Protein AF-R7I2L7-F1 (afdb_monomer_lite)

pLDDT: mean 86.5, std 10.06, range [51.25, 97.75]

Radius of gyration: 15.99 Å; chains: 1; bounding box: 38×36×48 Å

Sequence (135 aa):
MREGDGDYTRDWTCLTTGSGSDDFSVWLIATCSPAVTEAQMASNGLSPRGKGTCHLLKGSEKNVSIGGVTPGMTWEQVLAKFGQPTYAADDGWYFWSTSKTIEEFSNSREQMNWTGVQLEKGKVSRLFSSQATNP

Secondary structure (DSSP, 8-state):
-EE--GGG-EEEEEEES-SSTT-EEEEEEEESSSS--EEEEEETT--TT-S--PEEP-GGGG---BTTB-TT-BHHHHHHHH-S-SEE-TTSEEEEEEEEEEEETTEEEEEEEEEEEEEETTEEEEEEEEEEEE-

Structure (mmCIF, N/CA/C/O backbone):
data_AF-R7I2L7-F1
#
_entry.id   AF-R7I2L7-F1
#
loop_
_atom_site.group_PDB
_atom_site.id
_atom_site.type_symbol
_atom_site.label_atom_id
_atom_site.label_alt_id
_atom_site.label_comp_id
_atom_site.label_asym_id
_atom_site.label_entity_id
_atom_site.label_seq_id
_atom_site.pdbx_PDB_ins_code
_atom_site.Cartn_x
_atom_site.Cartn_y
_atom_site.Cartn_z
_atom_site.occupancy
_atom_site.B_iso_or_equiv
_atom_site.auth_seq_id
_atom_site.auth_comp_id
_atom_site.auth_asym_id
_atom_site.auth_atom_id
_atom_site.pdbx_PDB_model_num
ATOM 1 N N . MET A 1 1 ? 10.371 -15.795 3.206 1.00 80.88 1 MET A N 1
ATOM 2 C CA . MET A 1 1 ? 9.368 -16.772 2.722 1.00 80.88 1 MET A CA 1
ATOM 3 C C . MET A 1 1 ? 9.307 -16.660 1.210 1.00 80.88 1 MET A C 1
ATOM 5 O O . MET A 1 1 ? 9.625 -15.589 0.715 1.00 80.88 1 MET A O 1
ATOM 9 N N . ARG A 1 2 ? 8.959 -17.733 0.496 1.00 81.88 2 ARG A N 1
ATOM 10 C CA . ARG A 1 2 ? 8.908 -17.761 -0.973 1.00 81.88 2 ARG A CA 1
ATOM 11 C C . ARG A 1 2 ? 7.549 -18.279 -1.433 1.00 81.88 2 ARG A C 1
ATOM 13 O O . ARG A 1 2 ? 7.042 -19.229 -0.841 1.00 81.88 2 ARG A O 1
ATOM 20 N N . GLU A 1 3 ? 6.974 -17.658 -2.454 1.00 80.38 3 GLU A N 1
ATOM 21 C CA . GLU A 1 3 ? 5.733 -18.078 -3.117 1.00 80.38 3 GLU A CA 1
ATOM 22 C C . GLU A 1 3 ? 5.863 -17.959 -4.645 1.00 80.38 3 GLU A C 1
ATOM 24 O O . GLU A 1 3 ? 6.692 -17.192 -5.130 1.00 80.38 3 GLU A O 1
ATOM 29 N N . GLY A 1 4 ? 5.037 -18.688 -5.402 1.00 78.00 4 GLY A N 1
ATOM 30 C CA . GLY A 1 4 ? 5.072 -18.692 -6.873 1.00 78.00 4 GLY A CA 1
ATOM 31 C C . GLY A 1 4 ? 6.096 -19.660 -7.480 1.00 78.00 4 GLY A C 1
ATOM 32 O O . GLY A 1 4 ? 6.746 -20.416 -6.759 1.00 78.00 4 GLY A O 1
ATOM 33 N N . ASP A 1 5 ? 6.192 -19.639 -8.812 1.00 70.31 5 ASP A N 1
ATOM 34 C CA . ASP A 1 5 ? 7.133 -20.432 -9.616 1.00 70.31 5 ASP A CA 1
ATOM 35 C C . ASP A 1 5 ? 7.587 -19.624 -10.850 1.00 70.31 5 ASP A C 1
ATOM 37 O O . ASP A 1 5 ? 6.883 -18.708 -11.292 1.00 70.31 5 ASP A O 1
ATOM 41 N N . GLY A 1 6 ? 8.767 -19.939 -11.389 1.00 72.44 6 GLY A N 1
ATOM 42 C CA . GLY A 1 6 ? 9.360 -19.275 -12.556 1.00 72.44 6 GLY A CA 1
ATOM 43 C C . GLY A 1 6 ? 9.455 -17.750 -12.415 1.00 72.44 6 GLY A C 1
ATOM 44 O O . GLY A 1 6 ? 9.824 -17.234 -11.354 1.00 72.44 6 GLY A O 1
ATOM 45 N N . ASP A 1 7 ? 9.056 -17.031 -13.469 1.00 67.94 7 ASP A N 1
ATOM 46 C CA . ASP A 1 7 ? 9.047 -15.558 -13.552 1.00 67.94 7 ASP A CA 1
ATOM 47 C C . ASP A 1 7 ? 7.970 -14.882 -12.676 1.00 67.94 7 ASP A C 1
ATOM 49 O O . ASP A 1 7 ? 7.752 -13.674 -12.762 1.00 67.94 7 ASP A O 1
ATOM 53 N N . TYR A 1 8 ? 7.300 -15.644 -11.808 1.00 69.88 8 TYR A N 1
ATOM 54 C CA . TYR A 1 8 ? 6.363 -15.136 -10.804 1.00 69.88 8 TYR A CA 1
ATOM 55 C C . TYR A 1 8 ? 6.801 -15.485 -9.378 1.00 69.88 8 TYR A C 1
ATOM 57 O O . TYR A 1 8 ? 6.012 -15.367 -8.434 1.00 69.88 8 TYR A O 1
ATOM 65 N N . THR A 1 9 ? 8.054 -15.922 -9.205 1.00 83.31 9 THR A N 1
ATOM 66 C CA . THR A 1 9 ? 8.621 -16.198 -7.885 1.00 83.31 9 THR A CA 1
ATOM 67 C C . THR A 1 9 ? 8.736 -14.903 -7.089 1.00 83.31 9 THR A C 1
ATOM 69 O O . THR A 1 9 ? 9.344 -13.922 -7.527 1.00 83.31 9 THR A O 1
ATOM 72 N N . ARG A 1 10 ? 8.161 -14.914 -5.886 1.00 85.50 10 ARG A N 1
ATOM 73 C CA . ARG A 1 10 ? 8.162 -13.790 -4.954 1.00 85.50 10 ARG A CA 1
ATOM 74 C C . ARG A 1 10 ? 8.767 -14.211 -3.632 1.00 85.50 10 ARG A C 1
ATOM 76 O O . ARG A 1 10 ? 8.238 -15.083 -2.938 1.00 85.50 10 ARG A O 1
ATOM 83 N N . ASP A 1 11 ? 9.852 -13.550 -3.269 1.00 89.00 11 ASP A N 1
ATOM 84 C CA . ASP A 1 11 ? 10.418 -13.627 -1.933 1.00 89.00 11 ASP A CA 1
ATOM 85 C C . ASP A 1 11 ? 9.852 -12.504 -1.082 1.00 89.00 11 ASP A C 1
ATOM 87 O O . ASP A 1 11 ? 9.745 -11.363 -1.523 1.00 89.00 11 ASP A O 1
ATOM 91 N N . TRP A 1 12 ? 9.477 -12.811 0.152 1.00 90.00 12 TRP A N 1
ATOM 92 C CA . TRP A 1 12 ? 8.907 -11.812 1.038 1.00 90.00 12 TRP A CA 1
ATOM 93 C C . TRP A 1 12 ? 9.248 -12.038 2.505 1.00 90.00 12 TRP A C 1
ATOM 95 O O . TRP A 1 12 ? 9.479 -13.162 2.973 1.00 90.00 12 TRP A O 1
ATOM 105 N N . THR A 1 13 ? 9.245 -10.938 3.247 1.00 90.06 13 THR A N 1
ATOM 106 C CA . THR A 1 13 ? 9.296 -10.914 4.710 1.00 90.06 13 THR A CA 1
ATOM 107 C C . THR A 1 13 ? 8.132 -10.094 5.250 1.00 90.06 13 THR A C 1
ATOM 109 O O . THR A 1 13 ? 7.605 -9.231 4.546 1.00 90.06 13 THR A O 1
ATOM 112 N N . CYS A 1 14 ? 7.705 -10.384 6.480 1.00 90.44 14 CYS A N 1
ATOM 113 C CA . CYS A 1 14 ? 6.612 -9.672 7.131 1.00 90.44 14 CYS A CA 1
ATOM 114 C C . CYS A 1 14 ? 7.031 -9.119 8.488 1.00 90.44 14 CYS A C 1
ATOM 116 O O . CYS A 1 14 ? 7.656 -9.815 9.293 1.00 90.44 14 CYS A O 1
ATOM 118 N N . LEU A 1 15 ? 6.620 -7.884 8.744 1.00 90.38 15 LEU A N 1
ATOM 119 C CA . LEU A 1 15 ? 6.788 -7.160 9.995 1.00 90.38 15 LEU A CA 1
ATOM 120 C C . LEU A 1 15 ? 5.403 -6.777 10.520 1.00 90.38 15 LEU A C 1
ATOM 122 O O . LEU A 1 15 ? 4.501 -6.522 9.730 1.00 90.38 15 LEU A O 1
ATOM 126 N N . THR A 1 16 ? 5.213 -6.726 11.833 1.00 90.06 16 THR A N 1
ATOM 127 C CA . THR A 1 16 ? 3.955 -6.268 12.442 1.00 90.06 16 THR A CA 1
ATOM 128 C C . THR A 1 16 ? 4.214 -5.317 13.598 1.00 90.06 16 THR A C 1
ATOM 130 O O . THR A 1 16 ? 5.171 -5.497 14.353 1.00 90.06 16 THR A O 1
ATOM 133 N N . THR A 1 17 ? 3.359 -4.309 13.768 1.00 89.31 17 THR A N 1
ATOM 134 C CA . THR A 1 17 ? 3.410 -3.412 14.932 1.00 89.31 17 THR A CA 1
ATOM 135 C C . THR A 1 17 ? 2.834 -4.062 16.195 1.00 89.31 17 THR A C 1
ATOM 137 O O . THR A 1 17 ? 3.148 -3.623 17.307 1.00 89.31 17 THR A O 1
ATOM 140 N N . GLY A 1 18 ? 2.058 -5.143 16.047 1.00 86.00 18 GLY A N 1
ATOM 141 C CA . GLY A 1 18 ? 1.427 -5.864 17.149 1.00 86.00 18 GLY A CA 1
ATOM 142 C C . GLY A 1 18 ? 0.187 -6.654 16.727 1.00 86.00 18 GLY A C 1
ATOM 143 O O . GLY A 1 18 ? 0.034 -7.051 15.575 1.00 86.00 18 GLY A O 1
ATOM 144 N N . SER A 1 19 ? -0.696 -6.921 17.687 1.00 80.94 19 SER A N 1
ATOM 145 C CA . SER A 1 19 ? -1.923 -7.719 17.491 1.00 80.94 19 SER A CA 1
ATOM 146 C C . SER A 1 19 ? -3.204 -6.974 17.878 1.00 80.94 19 SER A C 1
ATOM 148 O O . SER A 1 19 ? -4.288 -7.553 17.826 1.00 80.94 19 SER A O 1
ATOM 150 N N . GLY A 1 20 ? -3.094 -5.697 18.254 1.00 79.75 20 GLY A N 1
ATOM 151 C CA . GLY A 1 20 ? -4.232 -4.834 18.537 1.00 79.75 20 GLY A CA 1
ATOM 152 C C . GLY A 1 20 ? -5.020 -4.470 17.278 1.00 79.75 20 GLY A C 1
ATOM 153 O O . GLY A 1 20 ? -4.607 -4.750 16.151 1.00 79.75 20 GLY A O 1
ATOM 154 N N . SER A 1 21 ? -6.168 -3.823 17.475 1.00 76.25 21 SER A N 1
ATOM 155 C CA . SER A 1 21 ? -7.036 -3.349 16.386 1.00 76.25 21 SER A CA 1
ATOM 156 C C . SER A 1 21 ? -6.408 -2.234 15.552 1.00 76.25 21 SER A C 1
ATOM 158 O O . SER A 1 21 ? -6.690 -2.137 14.362 1.00 76.25 21 SER A O 1
ATOM 160 N N . ASP A 1 22 ? -5.559 -1.416 16.175 1.00 82.38 22 ASP A N 1
ATOM 161 C CA . ASP A 1 22 ? -4.862 -0.298 15.527 1.00 82.38 22 ASP A CA 1
ATOM 162 C C . ASP A 1 22 ? -3.489 -0.710 14.974 1.00 82.38 22 ASP A C 1
ATOM 164 O O . ASP A 1 22 ? -2.798 0.083 14.338 1.00 82.38 22 ASP A O 1
ATOM 168 N N . ASP A 1 23 ? -3.088 -1.958 15.221 1.00 88.00 23 ASP A N 1
ATOM 169 C CA . ASP A 1 23 ? -1.856 -2.515 14.691 1.00 88.00 23 ASP A CA 1
ATOM 170 C C . ASP A 1 23 ? -2.043 -2.979 13.238 1.00 88.00 23 ASP A C 1
ATOM 172 O O . ASP A 1 23 ? -3.132 -3.359 12.787 1.00 88.00 23 ASP A O 1
ATOM 176 N N . PHE A 1 24 ? -0.939 -2.983 12.501 1.00 90.88 24 PHE A N 1
ATOM 177 C CA . PHE A 1 24 ? -0.901 -3.405 11.111 1.00 90.88 24 PHE A CA 1
ATOM 178 C C . PHE A 1 24 ? 0.334 -4.247 10.820 1.00 90.88 24 PHE A C 1
ATOM 180 O O . PHE A 1 24 ? 1.333 -4.231 11.543 1.00 90.88 24 PHE A O 1
ATOM 187 N N . SER A 1 25 ? 0.252 -4.982 9.717 1.00 91.81 25 SER A N 1
ATOM 188 C CA . SER A 1 25 ? 1.359 -5.764 9.181 1.00 91.81 25 SER A CA 1
ATOM 189 C C . SER A 1 25 ? 1.868 -5.145 7.884 1.00 91.81 25 SER A C 1
ATOM 191 O O . SER A 1 25 ? 1.100 -4.541 7.135 1.00 91.81 25 SER A O 1
ATOM 193 N N . VAL A 1 26 ? 3.166 -5.296 7.635 1.00 92.25 26 VAL A N 1
ATOM 194 C CA . VAL A 1 26 ? 3.888 -4.810 6.460 1.00 92.25 26 VAL A CA 1
ATOM 195 C C . VAL A 1 26 ? 4.582 -5.990 5.800 1.00 92.25 26 VAL A C 1
ATOM 197 O O . VAL A 1 26 ? 5.305 -6.729 6.465 1.00 92.25 26 VAL A O 1
ATOM 200 N N . TRP A 1 27 ? 4.407 -6.142 4.493 1.00 92.81 27 TRP A N 1
ATOM 201 C CA . TRP A 1 27 ? 5.112 -7.120 3.672 1.00 92.81 27 TRP A CA 1
ATOM 202 C C . TRP A 1 27 ? 6.083 -6.394 2.756 1.00 92.81 27 TRP A C 1
ATOM 204 O O . TRP A 1 27 ? 5.679 -5.484 2.037 1.00 92.81 27 TRP A O 1
ATOM 214 N N . LEU A 1 28 ? 7.345 -6.814 2.770 1.00 92.44 28 LEU A N 1
ATOM 215 C CA . LEU A 1 28 ? 8.354 -6.396 1.798 1.00 92.44 28 LEU A CA 1
ATOM 216 C C . LEU A 1 28 ? 8.567 -7.557 0.838 1.00 92.44 28 LEU A C 1
ATOM 218 O O . LEU A 1 28 ? 8.849 -8.669 1.291 1.00 92.44 28 LEU A O 1
ATOM 222 N N . ILE A 1 29 ? 8.383 -7.306 -0.452 1.00 91.12 29 ILE A N 1
ATOM 223 C CA . ILE A 1 29 ? 8.276 -8.325 -1.491 1.00 91.12 29 ILE A CA 1
ATOM 224 C C . ILE A 1 29 ? 9.275 -8.007 -2.600 1.00 91.12 29 ILE A C 1
ATOM 226 O O . ILE A 1 29 ? 9.317 -6.899 -3.133 1.00 91.12 29 ILE A O 1
ATOM 230 N N . ALA A 1 30 ? 10.068 -9.002 -2.958 1.00 90.50 30 ALA A N 1
ATOM 231 C CA . ALA A 1 30 ? 10.964 -8.998 -4.095 1.00 90.50 30 ALA A CA 1
ATOM 232 C C . ALA A 1 30 ? 10.399 -9.954 -5.152 1.00 90.50 30 ALA A C 1
ATOM 234 O O . ALA A 1 30 ? 10.262 -11.152 -4.898 1.00 90.50 30 ALA A O 1
ATOM 235 N N . THR A 1 31 ? 10.030 -9.420 -6.317 1.00 86.00 31 THR A N 1
ATOM 236 C CA . THR A 1 31 ? 9.527 -10.210 -7.451 1.00 86.00 31 THR A CA 1
ATOM 237 C C . THR A 1 31 ? 10.614 -10.292 -8.512 1.00 86.00 31 THR A C 1
ATOM 239 O O . THR A 1 31 ? 11.052 -9.257 -9.009 1.00 86.00 31 THR A O 1
ATOM 242 N N . CYS A 1 32 ? 11.068 -11.506 -8.838 1.00 78.50 32 CYS A N 1
ATOM 243 C CA . CYS A 1 32 ? 12.070 -11.762 -9.890 1.00 78.50 32 CYS A CA 1
ATOM 2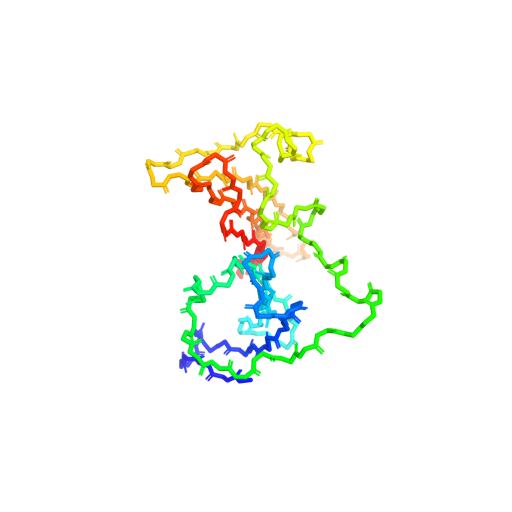44 C C . CYS A 1 32 ? 13.354 -10.921 -9.786 1.00 78.50 32 CYS A C 1
ATOM 246 O O . CYS A 1 32 ? 14.016 -10.629 -10.779 1.00 78.50 32 CYS A O 1
ATOM 248 N N . SER A 1 33 ? 13.707 -10.520 -8.566 1.00 76.56 33 SER A N 1
ATOM 249 C CA . SER A 1 33 ? 14.816 -9.623 -8.271 1.00 76.56 33 SER A CA 1
ATOM 250 C C . SER A 1 33 ? 15.356 -9.922 -6.874 1.00 76.56 33 SER A C 1
ATOM 252 O O . SER A 1 33 ? 14.586 -10.330 -6.004 1.00 76.56 33 SER A O 1
ATOM 254 N N . PRO A 1 34 ? 16.657 -9.705 -6.612 1.00 80.75 34 PRO A N 1
ATOM 255 C CA . PRO A 1 34 ? 17.185 -9.722 -5.250 1.00 80.75 34 PRO A CA 1
ATOM 256 C C . PRO A 1 34 ? 16.773 -8.484 -4.430 1.00 80.75 34 PRO A C 1
ATOM 258 O O . PRO A 1 34 ? 16.978 -8.465 -3.217 1.00 80.75 34 PRO A O 1
ATOM 261 N N . ALA A 1 35 ? 16.225 -7.442 -5.066 1.00 86.12 35 ALA A N 1
ATOM 262 C CA . ALA A 1 35 ? 15.780 -6.216 -4.409 1.00 86.12 35 ALA A CA 1
ATOM 263 C C . ALA A 1 35 ? 14.260 -6.208 -4.184 1.00 86.12 35 ALA A C 1
ATOM 265 O O . ALA A 1 35 ? 13.501 -6.768 -4.973 1.00 86.12 35 ALA A O 1
ATOM 266 N N . VAL A 1 36 ? 13.815 -5.527 -3.122 1.00 89.31 36 VAL A N 1
ATOM 267 C CA . VAL A 1 36 ? 12.387 -5.298 -2.853 1.00 89.31 36 VAL A CA 1
ATOM 268 C C . VAL A 1 36 ? 11.801 -4.448 -3.978 1.00 89.31 36 VAL A C 1
ATOM 270 O O . VAL A 1 36 ? 12.241 -3.322 -4.199 1.00 89.31 36 VAL A O 1
ATOM 273 N N . THR A 1 37 ? 10.803 -4.989 -4.668 1.00 90.25 37 THR A N 1
ATOM 274 C CA . THR A 1 37 ? 10.068 -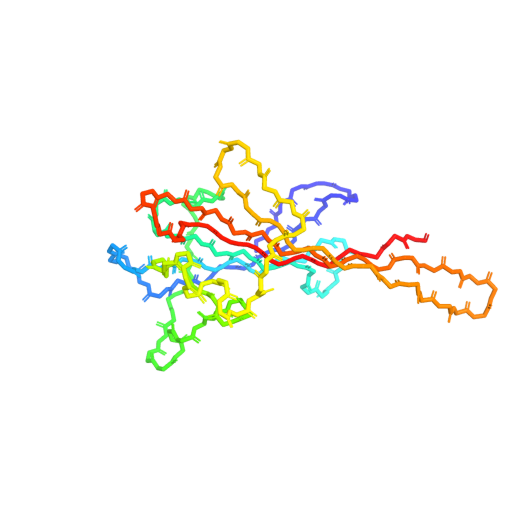4.315 -5.745 1.00 90.25 37 THR A CA 1
ATOM 275 C C . THR A 1 37 ? 8.714 -3.809 -5.269 1.00 90.25 37 THR A C 1
ATOM 277 O O . THR A 1 37 ? 8.113 -2.961 -5.916 1.00 90.25 37 THR A O 1
ATOM 280 N N . GLU A 1 38 ? 8.214 -4.319 -4.142 1.00 92.94 38 GLU A N 1
ATOM 281 C CA . GLU A 1 38 ? 6.893 -3.979 -3.635 1.00 92.94 38 GLU A CA 1
ATOM 282 C C . GLU A 1 38 ? 6.839 -4.004 -2.106 1.00 92.94 38 GLU A C 1
ATOM 284 O O . GLU A 1 38 ? 7.386 -4.892 -1.450 1.00 92.94 38 GLU A O 1
ATOM 289 N N . ALA A 1 39 ? 6.132 -3.035 -1.535 1.00 94.31 39 ALA A N 1
ATOM 290 C CA . ALA A 1 39 ? 5.749 -3.020 -0.135 1.00 94.31 39 ALA A CA 1
ATOM 291 C C . ALA A 1 39 ? 4.225 -2.975 -0.024 1.00 94.31 39 ALA A C 1
ATOM 293 O O . ALA A 1 39 ? 3.573 -2.195 -0.713 1.00 94.31 39 ALA A O 1
ATOM 294 N N . GLN A 1 40 ? 3.657 -3.777 0.870 1.00 94.62 40 GLN A N 1
ATOM 295 C CA . GLN A 1 40 ? 2.228 -3.773 1.180 1.00 94.62 40 GLN A CA 1
ATOM 296 C C . GLN A 1 40 ? 2.030 -3.564 2.678 1.00 94.62 40 GLN A C 1
ATOM 298 O O . GLN A 1 40 ? 2.826 -4.063 3.471 1.00 94.62 40 GLN A O 1
ATOM 303 N N . MET A 1 41 ? 0.954 -2.896 3.087 1.00 94.12 41 MET A N 1
ATOM 304 C CA . MET A 1 41 ? 0.494 -2.896 4.475 1.00 94.12 41 MET A CA 1
ATOM 305 C C . MET A 1 41 ? -1.004 -3.156 4.556 1.00 94.12 41 MET A C 1
ATOM 307 O O . MET A 1 41 ? -1.765 -2.792 3.659 1.00 94.12 41 MET A O 1
ATOM 311 N N . ALA A 1 42 ? -1.430 -3.758 5.659 1.00 93.62 42 ALA A N 1
ATOM 312 C CA . ALA A 1 42 ? -2.835 -4.001 5.937 1.00 93.62 42 ALA A CA 1
ATOM 313 C C . ALA A 1 42 ? -3.097 -3.962 7.441 1.00 93.62 42 ALA A C 1
ATOM 315 O O . ALA A 1 42 ? -2.270 -4.434 8.228 1.00 93.62 42 ALA A O 1
ATOM 316 N N . SER A 1 43 ? -4.267 -3.449 7.827 1.00 91.56 43 SER A N 1
ATOM 317 C CA . SER A 1 43 ? -4.789 -3.614 9.185 1.00 91.56 43 SER A CA 1
ATOM 318 C C . SER A 1 43 ? -4.796 -5.091 9.582 1.00 91.56 43 SER A C 1
ATOM 320 O O . SER A 1 43 ? -4.991 -5.985 8.748 1.00 91.56 43 SER A O 1
ATOM 322 N N . ASN A 1 44 ? -4.595 -5.362 10.869 1.00 81.44 44 ASN A N 1
ATOM 323 C CA . ASN A 1 44 ? -4.611 -6.724 11.384 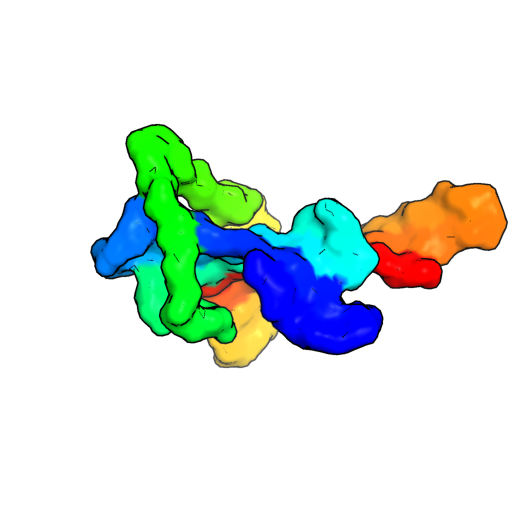1.00 81.44 44 ASN A CA 1
ATOM 324 C C . ASN A 1 44 ? -5.890 -7.489 10.997 1.00 81.44 44 ASN A C 1
ATOM 326 O O . ASN A 1 44 ? -6.996 -6.958 11.023 1.00 81.44 44 ASN A O 1
ATOM 330 N N . GLY A 1 45 ? -5.727 -8.759 10.612 1.00 76.25 45 GLY A N 1
ATOM 331 C CA . GLY A 1 45 ? -6.819 -9.612 10.122 1.00 76.25 45 GLY A CA 1
ATOM 332 C C . GLY A 1 45 ? -7.100 -9.499 8.620 1.00 76.25 45 GLY A C 1
ATOM 333 O O . GLY A 1 45 ? -7.736 -10.389 8.064 1.00 76.25 45 GLY A O 1
ATOM 334 N N . LEU A 1 46 ? -6.557 -8.484 7.940 1.00 80.56 46 LEU A N 1
ATOM 335 C CA . LEU A 1 46 ? -6.675 -8.308 6.489 1.00 80.56 46 LEU A CA 1
ATOM 336 C C . LEU A 1 46 ? -5.429 -8.776 5.721 1.00 80.56 46 LEU A C 1
ATOM 338 O O . LEU A 1 46 ? -5.211 -8.350 4.589 1.00 80.56 46 LEU A O 1
ATOM 342 N N . SER A 1 47 ? -4.616 -9.648 6.333 1.00 72.94 47 SER A N 1
ATOM 343 C CA . SER A 1 47 ? -3.415 -10.216 5.708 1.00 72.94 47 SER A CA 1
ATOM 344 C C . SER A 1 47 ? -3.762 -10.884 4.372 1.00 72.94 47 SER A C 1
ATOM 346 O O . SER A 1 47 ? -4.525 -11.854 4.369 1.00 72.94 47 SER A O 1
ATOM 348 N N . PRO A 1 48 ? -3.162 -10.450 3.249 1.00 66.19 48 PRO A N 1
ATOM 349 C CA . PRO A 1 48 ? -3.366 -11.100 1.958 1.00 66.19 48 PRO A CA 1
ATOM 350 C C . PRO A 1 48 ? -2.690 -12.479 1.874 1.00 66.19 48 PRO A C 1
ATOM 352 O O . PRO A 1 48 ? -2.982 -13.245 0.963 1.00 66.19 48 PRO A O 1
ATOM 355 N N . ARG A 1 49 ? -1.787 -12.815 2.810 1.00 69.50 49 ARG A N 1
ATOM 356 C CA . ARG A 1 49 ? -0.923 -14.013 2.757 1.00 69.50 49 ARG A CA 1
ATOM 357 C C . ARG A 1 49 ? -1.191 -15.024 3.881 1.00 69.50 49 ARG A C 1
ATOM 359 O O . ARG A 1 49 ? -0.354 -15.872 4.172 1.00 69.50 49 ARG A O 1
ATOM 366 N N . GLY A 1 50 ? -2.359 -14.947 4.526 1.00 59.81 50 GLY A N 1
ATOM 367 C CA . GLY A 1 50 ? -2.735 -15.851 5.621 1.00 59.81 50 GLY A CA 1
ATOM 368 C C . GLY A 1 50 ? -1.877 -15.676 6.886 1.00 59.81 50 GLY A C 1
ATOM 369 O O . GLY A 1 50 ? -1.165 -14.680 7.039 1.00 59.81 50 GLY A O 1
ATOM 370 N N . LYS A 1 51 ? -1.980 -16.619 7.836 1.00 51.25 51 LYS A N 1
ATOM 371 C CA . LYS A 1 51 ? -1.215 -16.611 9.099 1.00 51.25 51 LYS A CA 1
ATOM 372 C C . LYS A 1 51 ? 0.227 -17.088 8.863 1.00 51.25 51 LYS A C 1
ATOM 374 O O . LYS A 1 51 ? 0.521 -18.265 9.036 1.00 51.25 51 LYS A O 1
ATOM 379 N N . GLY A 1 52 ? 1.117 -16.172 8.495 1.00 59.81 52 GLY A N 1
ATOM 380 C CA . GLY A 1 52 ? 2.566 -16.316 8.685 1.00 59.81 52 GLY A CA 1
ATOM 381 C C . GLY A 1 52 ? 3.017 -15.561 9.940 1.00 59.81 52 GLY A C 1
ATOM 382 O O . GLY A 1 52 ? 2.364 -14.600 10.349 1.00 59.81 52 GLY A O 1
ATOM 383 N N . THR A 1 53 ? 4.116 -15.971 10.575 1.00 72.62 53 THR A N 1
ATOM 384 C CA . THR A 1 53 ? 4.688 -15.250 11.725 1.00 72.62 53 THR A CA 1
ATOM 385 C C . THR A 1 53 ? 5.380 -13.978 11.240 1.00 72.62 53 THR A C 1
ATOM 387 O O . THR A 1 53 ? 6.568 -13.975 10.930 1.00 72.62 53 THR A O 1
ATOM 390 N N . CYS A 1 54 ? 4.627 -12.883 11.144 1.00 85.69 54 CYS A N 1
ATOM 391 C CA . CYS A 1 54 ? 5.211 -11.554 10.998 1.00 85.69 54 CYS A CA 1
ATOM 392 C C . CYS A 1 54 ? 6.085 -11.251 12.220 1.00 85.69 54 CYS A C 1
ATOM 394 O O . CYS A 1 54 ? 5.686 -11.502 13.360 1.00 85.69 54 CYS A O 1
ATOM 396 N N . HIS A 1 55 ? 7.281 -10.716 11.992 1.00 88.62 55 HIS A N 1
ATOM 397 C CA . HIS A 1 55 ? 8.183 -10.349 13.075 1.00 88.62 55 HIS A CA 1
ATOM 398 C C . HIS A 1 55 ? 7.686 -9.072 13.759 1.00 88.62 55 HIS A C 1
ATOM 400 O O . HIS A 1 55 ? 7.357 -8.089 13.097 1.00 88.62 55 HIS A O 1
ATOM 406 N N . LEU A 1 56 ? 7.623 -9.083 15.090 1.00 88.69 56 LEU A N 1
ATOM 407 C CA . LEU A 1 56 ? 7.167 -7.934 15.867 1.00 88.69 56 LEU A CA 1
ATOM 408 C C . LEU A 1 56 ? 8.214 -6.811 15.855 1.00 88.69 56 LEU A C 1
ATOM 410 O O . LEU A 1 56 ? 9.350 -7.024 16.284 1.00 88.69 56 LEU A O 1
ATOM 414 N N . LEU A 1 57 ? 7.800 -5.617 15.435 1.00 88.31 57 LEU A N 1
ATOM 415 C CA . LEU A 1 57 ? 8.578 -4.380 15.522 1.00 88.31 57 LEU A CA 1
ATOM 416 C C . LEU A 1 57 ? 8.668 -3.900 16.975 1.00 88.31 57 LEU A C 1
ATOM 418 O O . LEU A 1 57 ? 7.672 -3.921 17.711 1.00 88.31 57 LEU A O 1
ATOM 422 N N . LYS A 1 58 ? 9.851 -3.448 17.405 1.00 82.50 58 LYS A N 1
ATOM 423 C CA . LYS A 1 58 ? 10.107 -3.049 18.797 1.00 82.50 58 LYS A CA 1
ATOM 424 C C . LYS A 1 58 ? 10.310 -1.539 18.921 1.00 82.50 58 LYS A C 1
ATOM 426 O O . LYS A 1 58 ? 10.985 -0.906 18.121 1.00 82.50 58 LYS A O 1
ATOM 431 N N . GLY A 1 59 ? 9.766 -0.950 19.987 1.00 76.25 59 GLY A N 1
ATOM 432 C CA . GLY A 1 59 ? 10.019 0.454 20.332 1.00 76.25 59 GLY A CA 1
ATOM 433 C C . GLY A 1 59 ? 9.625 1.442 19.226 1.00 76.25 59 GLY A C 1
ATOM 434 O O . GLY A 1 59 ? 8.503 1.402 18.725 1.00 76.25 59 GLY A O 1
ATOM 435 N N . SER A 1 60 ? 10.547 2.337 18.862 1.00 68.38 60 SER A N 1
ATOM 436 C CA . SER A 1 60 ? 10.351 3.381 17.843 1.00 68.38 60 SER A CA 1
ATOM 437 C C . SER A 1 60 ? 10.189 2.847 16.415 1.00 68.38 60 SER A C 1
ATOM 439 O O . SER A 1 60 ? 9.744 3.588 15.539 1.00 68.38 60 SER A O 1
ATOM 441 N N . GLU A 1 61 ? 10.490 1.569 16.172 1.00 69.81 61 GLU A N 1
ATOM 442 C CA . GLU A 1 61 ? 10.358 0.922 14.861 1.00 69.81 61 GLU A CA 1
ATOM 443 C C . GLU A 1 61 ? 8.902 0.798 14.401 1.00 69.81 61 GLU A C 1
ATOM 445 O O . GLU A 1 61 ? 8.656 0.512 13.238 1.00 69.81 61 GLU A O 1
ATOM 450 N N . LYS A 1 62 ? 7.919 1.037 15.279 1.00 75.94 62 LYS A N 1
ATOM 451 C CA . LYS A 1 62 ? 6.492 0.993 14.924 1.00 75.94 62 LYS A CA 1
ATOM 452 C C . LYS A 1 62 ? 6.043 2.126 13.989 1.00 75.94 62 LYS A C 1
ATOM 454 O O . LYS A 1 62 ? 4.943 2.059 13.454 1.00 75.94 62 LYS A O 1
ATOM 459 N N . ASN A 1 63 ? 6.888 3.130 13.745 1.00 80.31 63 ASN A N 1
ATOM 460 C CA . ASN A 1 63 ? 6.597 4.267 12.864 1.00 80.31 63 ASN A CA 1
ATOM 461 C C . ASN A 1 63 ? 6.865 3.961 11.373 1.00 80.31 63 ASN A C 1
ATOM 463 O O . ASN A 1 63 ? 7.421 4.792 10.653 1.00 80.31 63 ASN A O 1
ATOM 467 N N . VAL A 1 64 ? 6.505 2.767 10.896 1.00 87.31 64 VAL A N 1
ATOM 468 C CA . VAL A 1 64 ? 6.651 2.406 9.476 1.00 87.31 64 VAL A CA 1
ATOM 469 C C . VAL A 1 64 ? 5.466 2.955 8.691 1.00 87.31 64 VAL A C 1
ATOM 471 O O . VAL A 1 64 ? 4.324 2.805 9.109 1.00 87.31 64 VAL A O 1
ATOM 474 N N . SER A 1 65 ? 5.725 3.562 7.534 1.00 91.62 65 SER A N 1
ATOM 475 C CA . SER A 1 65 ? 4.689 4.044 6.615 1.00 91.62 65 SER A CA 1
ATOM 476 C C . SER A 1 65 ? 5.134 3.876 5.163 1.00 91.62 65 SER A C 1
ATOM 478 O O . SER A 1 65 ? 6.333 3.850 4.883 1.00 91.62 65 SER A O 1
ATOM 480 N N . ILE A 1 66 ? 4.180 3.773 4.238 1.00 92.69 66 ILE A N 1
ATOM 481 C CA . ILE A 1 66 ? 4.450 3.845 2.797 1.00 92.69 66 ILE A CA 1
ATOM 482 C C . ILE A 1 66 ? 4.068 5.250 2.345 1.00 92.69 66 ILE A C 1
ATOM 484 O O . ILE A 1 66 ? 2.906 5.638 2.431 1.00 92.69 66 ILE A O 1
ATOM 488 N N . GLY A 1 67 ? 5.057 6.047 1.931 1.00 88.88 67 GLY A N 1
ATOM 489 C CA . GLY A 1 67 ? 4.828 7.433 1.509 1.00 88.88 67 GLY A CA 1
ATOM 490 C C . GLY A 1 67 ? 4.205 8.326 2.595 1.00 88.88 67 GLY A C 1
ATOM 491 O O . GLY A 1 67 ? 3.521 9.296 2.284 1.00 88.88 67 GLY A O 1
ATOM 492 N N . GLY A 1 68 ? 4.405 7.993 3.876 1.00 92.81 68 GLY A N 1
ATOM 493 C CA . GLY A 1 68 ? 3.784 8.706 4.995 1.00 92.81 68 GLY A CA 1
ATOM 494 C C . GLY A 1 68 ? 2.335 8.305 5.288 1.00 92.81 68 GLY A C 1
ATOM 495 O O . GLY A 1 68 ? 1.697 8.990 6.087 1.00 92.81 68 GLY A O 1
ATOM 496 N N . VAL A 1 69 ? 1.829 7.232 4.665 1.00 95.12 69 VAL A N 1
ATOM 497 C CA . VAL A 1 69 ? 0.495 6.665 4.907 1.00 95.12 69 VAL A CA 1
ATOM 498 C C . VAL A 1 69 ? 0.593 5.336 5.658 1.00 95.12 69 VAL A C 1
ATOM 500 O O . VAL A 1 69 ? 1.461 4.505 5.376 1.00 95.12 69 VAL A O 1
ATOM 503 N N . THR A 1 70 ? -0.314 5.137 6.612 1.00 94.44 70 THR A N 1
ATOM 504 C CA . THR A 1 70 ? -0.502 3.891 7.368 1.00 94.44 70 THR A CA 1
ATOM 505 C C . THR A 1 70 ? -1.983 3.517 7.420 1.00 94.44 70 THR A C 1
ATOM 507 O O . THR A 1 70 ? -2.844 4.390 7.247 1.00 94.44 70 THR A O 1
ATOM 510 N N . PRO A 1 71 ? -2.320 2.250 7.719 1.00 94.50 71 PRO A N 1
ATOM 511 C CA . PRO A 1 71 ? -3.691 1.888 8.051 1.00 94.50 71 PRO A CA 1
ATOM 512 C C . PRO A 1 71 ? -4.252 2.742 9.200 1.00 94.50 71 PRO A C 1
ATOM 514 O O . PRO A 1 71 ? -3.516 3.190 10.080 1.00 94.50 71 PRO A O 1
ATOM 517 N N . GLY A 1 72 ? -5.557 3.009 9.160 1.00 94.38 72 GLY A N 1
ATOM 518 C CA . GLY A 1 72 ? -6.272 3.850 10.124 1.00 94.38 72 GLY A CA 1
ATOM 519 C C . GLY A 1 72 ? -6.341 5.346 9.784 1.00 94.38 72 GLY A C 1
ATOM 520 O O . GLY A 1 72 ? -7.196 6.036 10.347 1.00 94.38 72 GLY A O 1
ATOM 521 N N . MET A 1 73 ? -5.513 5.844 8.857 1.00 96.31 73 MET A N 1
ATOM 522 C CA . MET A 1 73 ? -5.594 7.233 8.382 1.00 96.31 73 MET A CA 1
ATOM 523 C C . MET A 1 73 ? -6.900 7.507 7.626 1.00 96.31 73 MET A C 1
ATOM 525 O O . MET A 1 73 ? -7.473 6.610 7.009 1.00 96.31 73 MET A O 1
ATOM 529 N N . THR A 1 74 ? -7.375 8.751 7.668 1.00 97.25 74 THR A N 1
ATOM 530 C CA . THR A 1 74 ? -8.566 9.197 6.931 1.00 97.25 74 THR A CA 1
ATOM 531 C C . THR A 1 74 ? -8.233 9.558 5.486 1.00 97.25 74 THR A C 1
ATOM 533 O O . THR A 1 74 ? -7.076 9.802 5.138 1.00 97.25 74 THR A O 1
ATOM 536 N N . TRP A 1 75 ? -9.259 9.659 4.638 1.00 96.62 75 TRP A N 1
ATOM 537 C CA . TRP A 1 75 ? -9.079 10.081 3.247 1.00 96.62 75 TRP A CA 1
ATOM 538 C C . TRP A 1 75 ? -8.412 11.456 3.107 1.00 96.62 75 TRP A C 1
ATOM 540 O O . TRP A 1 75 ? -7.504 11.625 2.300 1.00 96.62 75 TRP A O 1
ATOM 550 N N . GLU A 1 76 ? -8.796 12.422 3.942 1.00 97.44 76 GLU A N 1
ATOM 5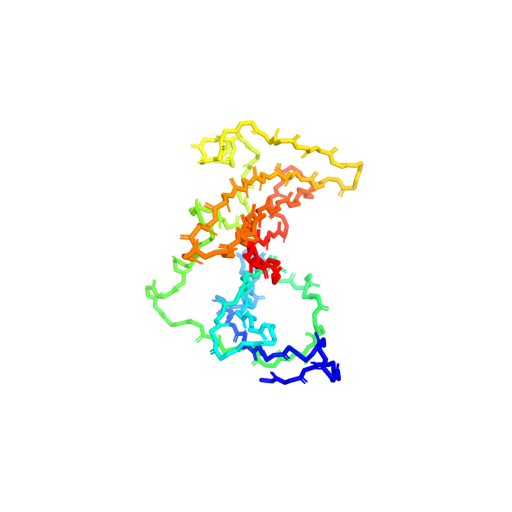51 C CA . GLU A 1 76 ? -8.196 13.763 3.942 1.00 97.44 76 GLU A CA 1
ATOM 552 C C . GLU A 1 76 ? -6.693 13.721 4.243 1.00 97.44 76 GLU A C 1
ATOM 554 O O . GLU A 1 76 ? -5.904 14.420 3.606 1.00 97.44 76 GLU A O 1
ATOM 559 N N . GLN A 1 77 ? -6.277 12.856 5.173 1.00 97.62 77 GLN A N 1
ATOM 560 C CA . GLN A 1 77 ? -4.864 12.661 5.488 1.00 97.62 77 GLN A CA 1
ATOM 561 C C . GLN A 1 77 ? -4.099 12.031 4.318 1.00 97.62 77 GLN A C 1
ATOM 563 O O . GLN A 1 77 ? -2.960 12.421 4.072 1.00 97.62 77 GLN A O 1
ATOM 568 N N . VAL A 1 78 ? -4.716 11.101 3.581 1.00 97.12 78 VAL A N 1
ATOM 569 C CA . VAL A 1 78 ? -4.123 10.501 2.372 1.00 97.12 78 VAL A CA 1
ATOM 570 C C . VAL A 1 78 ? -3.972 11.545 1.266 1.00 97.12 78 VAL A C 1
ATOM 572 O O . VAL A 1 78 ? -2.883 11.690 0.710 1.00 97.12 78 VAL A O 1
ATOM 575 N N . LEU A 1 79 ? -5.018 12.330 0.992 1.00 96.81 79 LEU A N 1
ATOM 576 C CA . LEU A 1 79 ? -4.978 13.409 -0.000 1.00 96.81 79 LEU A CA 1
ATOM 577 C C . LEU A 1 79 ? -3.902 14.451 0.323 1.00 96.81 79 LEU A C 1
ATOM 579 O O . LEU A 1 79 ? -3.240 14.949 -0.583 1.00 96.81 79 LEU A O 1
ATOM 583 N N . ALA A 1 80 ? -3.673 14.749 1.603 1.00 97.00 80 ALA A N 1
ATOM 584 C CA . ALA A 1 80 ? -2.603 15.652 2.019 1.00 97.00 80 ALA A CA 1
ATOM 585 C C . ALA A 1 80 ? -1.189 15.108 1.726 1.00 97.00 80 ALA A C 1
ATOM 587 O O . ALA A 1 80 ? -0.238 15.887 1.676 1.00 97.00 80 ALA A O 1
ATOM 588 N N . LYS A 1 81 ? -1.027 13.787 1.552 1.00 95.19 81 LYS A N 1
ATOM 589 C CA . LYS A 1 81 ? 0.257 13.145 1.221 1.00 95.19 81 LYS A CA 1
ATOM 590 C C . LYS A 1 81 ? 0.450 12.949 -0.275 1.00 95.19 81 LYS A C 1
ATOM 592 O O . LYS A 1 81 ? 1.530 13.235 -0.781 1.00 95.19 81 LYS A O 1
ATOM 597 N N . PHE A 1 82 ? -0.573 12.453 -0.964 1.00 94.19 82 PHE A N 1
ATOM 598 C CA . PHE A 1 82 ? -0.454 12.023 -2.360 1.00 94.19 82 PHE A CA 1
ATOM 599 C C . PHE A 1 82 ? -1.171 12.935 -3.360 1.00 94.19 82 PHE A C 1
ATOM 601 O O . PHE A 1 82 ? -0.988 12.781 -4.565 1.00 94.19 82 PHE A O 1
ATOM 608 N N . GLY A 1 83 ? -1.965 13.902 -2.900 1.00 95.06 83 GLY A N 1
ATOM 609 C CA . GLY A 1 83 ? -2.853 14.662 -3.775 1.00 95.06 83 GLY A CA 1
ATOM 610 C C . GLY A 1 83 ? -3.986 13.793 -4.324 1.00 95.06 83 GLY A C 1
ATOM 611 O O . GLY A 1 83 ? -4.303 12.740 -3.772 1.00 95.06 83 GLY A O 1
ATOM 612 N N . GLN A 1 84 ? -4.615 14.237 -5.413 1.00 96.50 84 GLN A N 1
ATOM 613 C CA . GLN A 1 84 ? -5.723 13.501 -6.029 1.00 96.50 84 GLN A CA 1
ATOM 614 C C . GLN A 1 84 ? -5.231 12.218 -6.717 1.00 96.50 84 GLN A C 1
ATOM 616 O O . GLN A 1 84 ? -4.184 12.254 -7.369 1.00 96.50 84 GLN A O 1
ATOM 621 N N . PRO A 1 85 ? -5.963 11.098 -6.593 1.00 96.69 85 PRO A N 1
ATOM 622 C CA . PRO A 1 85 ? -5.606 9.857 -7.263 1.00 96.69 85 PRO A CA 1
ATOM 623 C C . PRO A 1 85 ? -5.751 9.981 -8.780 1.00 96.69 85 PRO A C 1
ATOM 625 O O . PRO A 1 85 ? -6.628 10.675 -9.291 1.00 96.69 85 PRO A O 1
ATOM 628 N N . THR A 1 86 ? -4.909 9.245 -9.500 1.00 96.25 86 THR A N 1
ATOM 629 C CA . THR A 1 86 ? -5.013 9.068 -10.957 1.00 96.25 86 THR A CA 1
ATOM 630 C C . THR A 1 86 ? -6.211 8.206 -11.355 1.00 96.25 86 THR A C 1
ATOM 632 O O . THR A 1 86 ? -6.749 8.373 -12.446 1.00 96.25 86 THR A O 1
ATOM 635 N N . TYR A 1 87 ? -6.641 7.297 -10.476 1.00 95.75 87 TYR A N 1
ATOM 636 C CA . TYR A 1 87 ? -7.774 6.406 -10.712 1.00 95.75 87 TYR A CA 1
ATOM 637 C C . TYR A 1 87 ? -8.441 6.001 -9.391 1.00 95.75 87 TYR A C 1
ATOM 639 O O . TYR A 1 87 ? -7.761 5.826 -8.379 1.00 95.75 87 TYR A O 1
ATOM 647 N N . ALA A 1 88 ? -9.764 5.843 -9.408 1.00 96.56 88 ALA A N 1
ATOM 648 C CA . ALA A 1 88 ? -10.561 5.327 -8.301 1.00 96.56 88 ALA A CA 1
ATOM 649 C C . ALA A 1 88 ? -11.401 4.145 -8.804 1.00 96.56 88 ALA A C 1
ATOM 651 O O . ALA A 1 88 ? -12.088 4.273 -9.817 1.00 96.56 88 ALA A O 1
ATOM 652 N N . ALA A 1 89 ? -11.321 3.014 -8.108 1.00 94.31 89 ALA A N 1
ATOM 653 C CA . ALA A 1 89 ? -12.073 1.801 -8.402 1.00 94.31 89 ALA A CA 1
ATOM 654 C C . ALA A 1 89 ? -13.305 1.671 -7.493 1.00 94.31 89 ALA A C 1
ATOM 656 O O . ALA A 1 89 ? -13.362 2.238 -6.399 1.00 94.31 89 ALA A O 1
ATOM 657 N N . ASP A 1 90 ? -14.281 0.879 -7.936 1.00 90.31 90 ASP A N 1
ATOM 658 C CA . ASP A 1 90 ? -15.580 0.733 -7.265 1.00 90.31 90 ASP A CA 1
ATOM 659 C C . ASP A 1 90 ? -15.505 -0.004 -5.913 1.00 90.31 90 ASP A C 1
ATOM 661 O O . ASP A 1 90 ? -16.401 0.115 -5.080 1.00 90.31 90 ASP A O 1
ATOM 665 N N . ASP A 1 91 ? -14.427 -0.747 -5.661 1.00 92.19 91 ASP A N 1
ATOM 666 C CA . ASP A 1 91 ? -14.183 -1.518 -4.436 1.00 92.19 91 ASP A CA 1
ATOM 667 C C . ASP A 1 91 ? -13.387 -0.738 -3.368 1.00 92.19 91 ASP A C 1
ATOM 669 O O . ASP A 1 91 ? -12.824 -1.315 -2.428 1.00 92.19 91 ASP A O 1
ATOM 673 N N . GLY A 1 92 ? -13.361 0.593 -3.498 1.00 94.25 92 GLY A N 1
ATOM 674 C CA . GLY A 1 92 ? -12.766 1.509 -2.527 1.00 94.25 92 GLY A CA 1
ATOM 675 C C . GLY A 1 92 ? -11.255 1.677 -2.660 1.00 94.25 92 GLY A C 1
ATOM 676 O O . GLY A 1 92 ? -10.635 2.234 -1.750 1.00 94.25 92 GLY A O 1
ATOM 677 N N . TRP A 1 93 ? -10.656 1.202 -3.757 1.00 97.06 93 TRP A N 1
ATOM 678 C CA . TRP A 1 93 ? -9.255 1.463 -4.075 1.00 97.06 93 TRP A CA 1
ATOM 679 C C . TRP A 1 93 ? -9.053 2.780 -4.822 1.00 97.06 93 TRP A C 1
ATOM 681 O O . TRP A 1 93 ? -9.787 3.132 -5.742 1.00 97.06 93 TRP A O 1
ATOM 691 N N . TYR A 1 94 ? -7.974 3.466 -4.467 1.00 97.62 94 TYR A N 1
ATOM 692 C CA . TYR A 1 94 ? -7.505 4.694 -5.093 1.00 97.62 94 TYR A CA 1
ATOM 693 C C . TYR A 1 94 ? -6.039 4.532 -5.469 1.00 97.62 94 TYR A C 1
ATOM 695 O O . TYR A 1 94 ? -5.249 4.019 -4.672 1.00 97.62 94 TYR A O 1
ATOM 703 N N . PHE A 1 95 ? -5.674 4.968 -6.671 1.00 96.62 95 PHE A N 1
ATOM 704 C CA . PHE A 1 95 ? -4.371 4.686 -7.259 1.00 96.62 95 PHE A CA 1
ATOM 705 C C . PHE A 1 95 ? -3.659 5.948 -7.729 1.00 96.62 95 PHE A C 1
ATOM 707 O O . PHE A 1 95 ? -4.251 6.812 -8.381 1.00 96.62 95 PHE A O 1
ATOM 714 N N . TRP A 1 96 ? -2.356 5.998 -7.475 1.00 96.25 96 TRP A N 1
ATOM 715 C CA . TRP A 1 96 ? -1.414 6.962 -8.028 1.00 96.25 96 TRP A CA 1
ATOM 716 C C . TRP A 1 96 ? -0.387 6.193 -8.839 1.00 96.25 96 TRP A C 1
ATOM 718 O O . TRP A 1 96 ? 0.302 5.322 -8.307 1.00 96.25 96 TRP A O 1
ATOM 728 N N . SER A 1 97 ? -0.295 6.513 -10.122 1.00 92.19 97 SER A N 1
ATOM 729 C CA . SER A 1 97 ? 0.673 5.904 -11.023 1.00 92.19 97 SER A CA 1
ATOM 730 C C . SER A 1 97 ? 1.575 6.969 -11.629 1.00 92.19 97 SER A C 1
ATOM 732 O O . SER A 1 97 ? 1.139 8.074 -11.951 1.00 92.19 97 SER A O 1
ATOM 734 N N . THR A 1 98 ? 2.855 6.641 -11.759 1.00 87.88 98 THR A N 1
ATOM 735 C CA . THR A 1 98 ? 3.808 7.412 -12.561 1.00 87.88 98 THR A CA 1
ATOM 736 C C . THR A 1 98 ? 4.605 6.446 -13.417 1.00 87.88 98 THR A C 1
ATOM 738 O O . THR A 1 98 ? 4.905 5.335 -12.977 1.00 87.88 98 THR A O 1
ATOM 741 N N . SER A 1 99 ? 4.957 6.857 -14.630 1.00 86.06 99 SER A N 1
ATOM 742 C CA . SER A 1 99 ? 5.921 6.132 -15.446 1.00 86.06 99 SER A CA 1
ATOM 743 C C . SER A 1 99 ? 7.078 7.035 -15.843 1.00 86.06 99 SER A C 1
ATOM 745 O O . SER A 1 99 ? 6.956 8.261 -15.914 1.00 86.06 99 SER A O 1
ATOM 747 N N . LYS A 1 100 ? 8.238 6.417 -16.038 1.00 85.12 100 LYS A N 1
ATOM 748 C CA . LYS A 1 100 ? 9.443 7.068 -16.530 1.00 85.12 100 LYS A CA 1
ATOM 74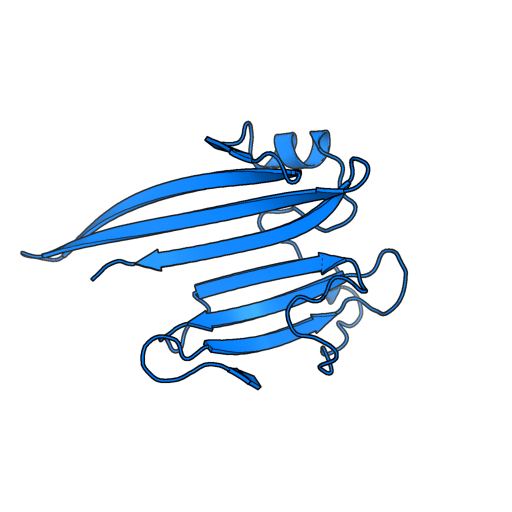9 C C . LYS A 1 100 ? 10.117 6.154 -17.542 1.00 85.12 100 LYS A C 1
ATOM 751 O O . LYS A 1 100 ? 10.366 4.983 -17.260 1.00 85.12 100 LYS A O 1
ATOM 756 N N . THR A 1 101 ? 10.494 6.725 -18.679 1.00 83.00 101 THR A N 1
ATOM 757 C CA . THR A 1 101 ? 11.388 6.078 -19.638 1.00 83.00 101 THR A CA 1
ATOM 758 C C . THR A 1 101 ? 12.829 6.162 -19.137 1.00 83.00 101 THR A C 1
ATOM 760 O O . THR A 1 101 ? 13.317 7.231 -18.760 1.00 83.00 101 THR A O 1
ATOM 763 N N . ILE A 1 102 ? 13.505 5.020 -19.106 1.00 79.25 102 ILE A N 1
ATOM 764 C CA . ILE A 1 102 ? 14.926 4.881 -18.809 1.00 79.25 102 ILE A CA 1
ATOM 765 C C . ILE A 1 102 ? 15.619 4.551 -20.130 1.00 79.25 102 ILE A C 1
ATOM 767 O O . ILE A 1 102 ? 15.397 3.484 -20.698 1.00 79.25 102 ILE A O 1
ATOM 771 N N . GLU A 1 103 ? 16.432 5.479 -20.625 1.00 80.75 103 GLU A N 1
ATOM 772 C CA . GLU A 1 103 ? 17.223 5.293 -21.841 1.00 80.75 103 GLU A CA 1
ATOM 773 C C . GLU A 1 103 ? 18.634 4.823 -21.470 1.00 80.75 103 GLU A C 1
ATOM 775 O O . GLU A 1 103 ? 19.378 5.536 -20.796 1.00 80.75 103 GLU A O 1
ATOM 780 N N . GLU A 1 104 ? 19.008 3.621 -21.910 1.00 72.25 104 GLU A N 1
ATOM 781 C CA . GLU A 1 104 ? 20.360 3.076 -21.775 1.00 72.25 104 GLU A CA 1
ATOM 782 C C . GLU A 1 104 ? 20.869 2.629 -23.151 1.00 72.25 104 GLU A C 1
ATOM 784 O O . GLU A 1 104 ? 20.471 1.596 -23.695 1.00 72.25 104 GLU A O 1
ATOM 789 N N . PHE A 1 105 ? 21.786 3.418 -23.718 1.00 74.38 105 PHE A N 1
ATOM 790 C CA . PHE A 1 105 ? 22.357 3.217 -25.054 1.00 74.38 105 PHE A CA 1
ATOM 791 C C . PHE A 1 105 ? 21.286 3.130 -26.157 1.00 74.38 105 PHE A C 1
ATOM 793 O O . PHE A 1 105 ? 20.691 4.143 -26.507 1.00 74.38 105 PHE A O 1
ATOM 800 N N . SER A 1 106 ? 21.070 1.942 -26.732 1.00 68.69 106 SER A N 1
ATOM 801 C CA . SER A 1 106 ? 20.088 1.674 -27.790 1.00 68.69 106 SER A CA 1
ATOM 802 C C . SER A 1 106 ? 18.771 1.089 -27.270 1.00 68.69 106 SER A C 1
ATOM 804 O O . SER A 1 106 ? 17.915 0.742 -28.079 1.00 68.69 106 SER A O 1
ATOM 806 N N . ASN A 1 107 ? 18.623 0.930 -25.951 1.00 69.25 107 ASN A N 1
ATOM 807 C CA . ASN A 1 107 ? 17.456 0.312 -25.331 1.00 69.25 107 ASN A CA 1
ATOM 808 C C . ASN A 1 107 ? 16.698 1.343 -24.489 1.00 69.25 107 ASN A C 1
ATOM 810 O O . ASN A 1 107 ? 17.291 2.082 -23.702 1.00 69.25 107 ASN A O 1
ATOM 814 N N . SER A 1 108 ? 15.374 1.361 -24.626 1.00 74.88 108 SER A N 1
ATOM 815 C CA . SER A 1 108 ? 14.476 2.117 -23.755 1.00 74.88 108 SER A CA 1
ATOM 816 C C . SER A 1 108 ? 13.684 1.144 -22.895 1.00 74.88 108 SER A C 1
ATOM 818 O O . SER A 1 108 ? 13.013 0.268 -23.437 1.00 74.88 108 SER A O 1
ATOM 820 N N . ARG A 1 109 ? 13.723 1.320 -21.576 1.00 79.00 109 ARG A N 1
ATOM 821 C CA . ARG A 1 109 ? 12.868 0.592 -20.632 1.00 79.00 109 ARG A CA 1
ATOM 822 C C . ARG A 1 109 ? 11.845 1.527 -20.027 1.00 79.00 109 ARG A C 1
ATOM 824 O O . ARG A 1 109 ? 12.145 2.692 -19.773 1.00 79.00 109 ARG A O 1
ATOM 831 N N . GLU A 1 110 ? 10.654 1.022 -19.749 1.00 82.81 110 GLU A N 1
ATOM 832 C CA . GLU A 1 110 ? 9.656 1.773 -18.994 1.00 82.81 110 GLU A CA 1
ATOM 833 C C . GLU A 1 110 ? 9.646 1.295 -17.545 1.00 82.81 110 GLU A C 1
ATOM 835 O O . GLU A 1 110 ? 9.430 0.117 -17.262 1.00 82.81 110 GLU A O 1
ATOM 840 N N . GLN A 1 111 ? 9.883 2.217 -16.616 1.00 83.75 111 GLN A N 1
ATOM 841 C CA . GLN A 1 111 ? 9.668 1.984 -15.197 1.00 83.75 111 GLN A CA 1
ATOM 842 C C . GLN A 1 111 ? 8.326 2.581 -14.794 1.00 83.75 111 GLN A C 1
ATOM 844 O O . GLN A 1 111 ? 8.086 3.768 -15.009 1.00 83.75 111 GLN A O 1
ATOM 849 N N . MET A 1 112 ? 7.478 1.776 -14.162 1.00 88.19 112 MET A N 1
ATOM 850 C CA . MET A 1 112 ? 6.203 2.210 -13.607 1.00 88.19 112 MET A CA 1
ATOM 851 C C . MET A 1 112 ? 6.211 2.077 -12.087 1.00 88.19 112 MET A C 1
ATOM 853 O O 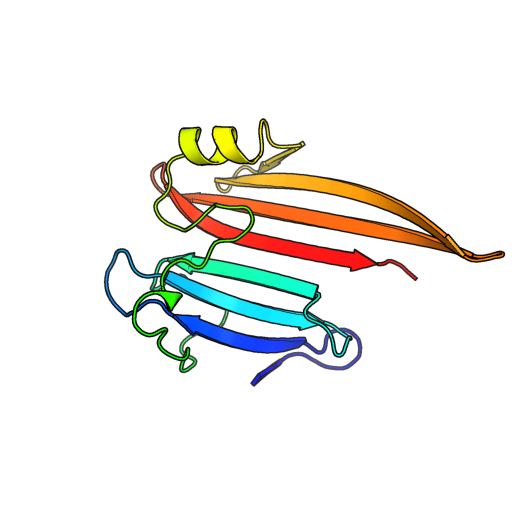. MET A 1 112 ? 6.566 1.029 -11.547 1.00 88.19 112 MET A O 1
ATOM 857 N N . ASN A 1 113 ? 5.757 3.125 -11.408 1.00 89.50 113 ASN A N 1
ATOM 858 C CA . ASN A 1 113 ? 5.506 3.129 -9.973 1.00 89.50 113 ASN A CA 1
ATOM 859 C C . ASN A 1 113 ? 4.008 3.234 -9.728 1.00 89.50 113 ASN A C 1
ATOM 861 O O . ASN A 1 113 ? 3.347 4.104 -10.297 1.00 89.50 113 ASN A O 1
ATOM 865 N N . TRP A 1 114 ? 3.495 2.367 -8.864 1.00 92.38 114 TRP A N 1
ATOM 866 C CA . TRP A 1 114 ? 2.081 2.275 -8.534 1.00 92.38 114 TRP A CA 1
ATOM 867 C C . TRP A 1 114 ? 1.912 2.285 -7.027 1.00 92.38 114 TRP A C 1
ATOM 869 O O . TRP A 1 114 ? 2.423 1.400 -6.345 1.00 92.38 114 TRP A O 1
ATOM 879 N N . THR A 1 115 ? 1.145 3.243 -6.526 1.00 95.94 115 THR A N 1
ATOM 880 C CA . THR A 1 115 ? 0.702 3.276 -5.135 1.00 95.94 115 THR A CA 1
ATOM 881 C C . THR A 1 115 ? -0.804 3.107 -5.106 1.00 95.94 115 THR A C 1
ATOM 883 O O . THR A 1 115 ? -1.521 3.864 -5.757 1.00 95.94 115 THR A O 1
ATOM 886 N N . GLY A 1 116 ? -1.284 2.125 -4.351 1.00 96.88 116 GLY A N 1
ATOM 887 C CA . GLY A 1 116 ? -2.705 1.889 -4.129 1.00 96.88 116 GLY A CA 1
ATOM 888 C C . GLY A 1 116 ? -3.058 2.065 -2.660 1.00 96.88 116 GLY A C 1
ATOM 889 O O . GLY A 1 116 ? -2.311 1.621 -1.790 1.00 96.88 116 GLY A O 1
ATOM 890 N N . VAL A 1 117 ? -4.210 2.665 -2.377 1.00 97.75 117 VAL A N 1
ATOM 891 C CA . VAL A 1 117 ? -4.789 2.774 -1.032 1.00 97.75 117 VAL A CA 1
ATOM 892 C C . VAL A 1 117 ? -6.239 2.313 -1.083 1.00 97.75 117 VAL A C 1
ATOM 894 O O . VAL A 1 117 ? -7.009 2.823 -1.891 1.00 97.75 117 VAL A O 1
ATOM 897 N N . GLN A 1 118 ? -6.619 1.388 -0.205 1.00 97.25 118 GLN A N 1
ATOM 898 C CA . GLN A 1 118 ? -8.003 0.965 -0.024 1.00 97.25 118 GLN A CA 1
ATOM 899 C C . GLN A 1 118 ? -8.598 1.617 1.217 1.00 97.25 118 GLN A C 1
ATOM 901 O O . GLN A 1 118 ? -8.005 1.563 2.301 1.00 97.25 118 GLN A O 1
ATOM 906 N N . LEU A 1 119 ? -9.789 2.194 1.070 1.00 96.31 119 LEU A N 1
ATOM 907 C CA . LEU A 1 119 ? -10.577 2.684 2.191 1.00 96.31 119 LEU A CA 1
ATOM 908 C C . LEU A 1 119 ? -11.682 1.692 2.557 1.00 96.31 119 LEU A C 1
ATOM 910 O O . LEU A 1 119 ? -12.505 1.324 1.725 1.00 96.31 119 LEU A O 1
ATOM 914 N N . GLU A 1 120 ? -11.777 1.354 3.839 1.00 93.19 120 GLU A N 1
ATOM 915 C CA . GLU A 1 120 ? -12.954 0.716 4.424 1.00 93.19 120 GLU A CA 1
ATOM 916 C C . GLU A 1 120 ? -13.493 1.598 5.546 1.00 93.19 120 GLU A C 1
ATOM 918 O O . GLU A 1 120 ? -12.749 2.066 6.408 1.00 93.19 120 GLU A O 1
ATOM 923 N N . LYS A 1 121 ? -14.808 1.843 5.549 1.00 92.50 121 LYS A N 1
ATOM 924 C CA . LYS A 1 121 ? -15.472 2.677 6.571 1.00 92.50 121 LYS A CA 1
ATOM 925 C C . LYS A 1 121 ? -14.791 4.050 6.757 1.00 92.50 121 LYS A C 1
ATOM 927 O O . LYS A 1 121 ? -14.690 4.557 7.871 1.00 92.50 121 LYS A O 1
ATOM 932 N N . GLY A 1 122 ? -14.304 4.635 5.657 1.00 92.69 122 GLY A N 1
ATOM 933 C CA . GLY A 1 122 ? -13.665 5.956 5.630 1.00 92.69 122 GLY A CA 1
ATOM 934 C C . GLY A 1 122 ? -12.217 6.005 6.132 1.00 92.69 122 GLY A C 1
ATOM 935 O O . GLY A 1 122 ? -11.662 7.100 6.248 1.00 92.69 122 GLY A O 1
ATOM 936 N N . LYS A 1 123 ? -11.595 4.856 6.422 1.00 95.62 123 LYS A N 1
ATOM 937 C CA . LYS A 1 123 ? -10.199 4.761 6.864 1.00 95.62 123 LYS A CA 1
ATOM 938 C C . LYS A 1 123 ? -9.398 3.818 5.980 1.00 95.62 123 LYS A C 1
ATOM 940 O O . LYS A 1 123 ? -9.945 2.864 5.436 1.00 95.62 123 LYS A O 1
ATOM 945 N N . VAL A 1 124 ? -8.095 4.058 5.880 1.00 96.44 124 VAL A N 1
ATOM 946 C CA . VAL A 1 124 ? -7.172 3.163 5.173 1.00 96.44 124 VAL A CA 1
ATOM 947 C C . VAL A 1 124 ? -7.178 1.789 5.838 1.00 96.44 124 VAL A C 1
ATOM 949 O O . VAL A 1 124 ? -6.836 1.675 7.015 1.00 96.44 124 VAL A O 1
ATOM 952 N N . SER A 1 125 ? -7.546 0.753 5.087 1.00 95.19 125 SER A N 1
ATOM 953 C CA . SER A 1 125 ? -7.505 -0.646 5.534 1.00 95.19 125 SER A CA 1
ATOM 954 C C . SER A 1 125 ? -6.315 -1.395 4.938 1.00 95.19 125 SER A C 1
ATOM 956 O O . SER A 1 125 ? -5.708 -2.239 5.604 1.00 95.19 125 SER A O 1
ATOM 958 N N . ARG A 1 126 ? -5.956 -1.068 3.691 1.00 95.81 126 ARG A N 1
ATOM 959 C CA . ARG A 1 126 ? -4.834 -1.644 2.945 1.00 95.81 126 ARG A CA 1
ATOM 960 C C . ARG A 1 126 ? -4.149 -0.577 2.108 1.00 95.81 126 ARG A C 1
ATOM 962 O O . ARG A 1 126 ? -4.779 0.384 1.677 1.00 95.81 126 ARG A O 1
ATOM 969 N N . LEU A 1 127 ? -2.865 -0.771 1.850 1.00 96.25 127 LEU A N 1
ATOM 970 C CA . LEU A 1 127 ? -2.123 0.011 0.875 1.00 96.25 127 LEU A CA 1
ATOM 971 C C . LEU A 1 127 ? -0.935 -0.774 0.334 1.00 96.25 127 LEU A C 1
ATOM 973 O O . LEU A 1 127 ? -0.435 -1.689 0.988 1.00 96.25 127 LEU A O 1
ATOM 977 N N . PHE A 1 128 ? -0.461 -0.392 -0.841 1.00 95.94 128 PHE A N 1
ATOM 978 C CA . PHE A 1 128 ? 0.780 -0.905 -1.397 1.00 95.94 128 PHE A CA 1
ATOM 979 C C . PHE A 1 128 ? 1.500 0.163 -2.209 1.00 95.94 128 PHE A C 1
ATOM 981 O O . PHE A 1 128 ? 0.885 1.118 -2.678 1.00 95.94 128 PHE A O 1
ATOM 988 N N . SER A 1 129 ? 2.801 -0.032 -2.390 1.00 95.19 129 SER A N 1
ATOM 989 C CA . SER A 1 129 ? 3.613 0.661 -3.382 1.00 95.19 129 SER A CA 1
ATOM 990 C C . SER A 1 129 ? 4.458 -0.375 -4.100 1.00 95.19 129 SER A C 1
ATOM 992 O O . SER A 1 129 ? 5.164 -1.144 -3.450 1.00 95.19 129 SER A O 1
ATOM 994 N N . SER A 1 130 ? 4.397 -0.387 -5.424 1.00 92.94 130 SER A N 1
ATOM 995 C CA . SER A 1 130 ? 5.128 -1.318 -6.279 1.00 92.94 130 SER A CA 1
ATOM 996 C C . SER A 1 130 ? 5.870 -0.563 -7.372 1.00 92.94 130 SER A C 1
ATOM 998 O O . SER A 1 130 ? 5.380 0.446 -7.884 1.00 92.94 130 SER A O 1
ATOM 1000 N N . GLN A 1 131 ? 7.050 -1.059 -7.717 1.00 89.38 131 GLN A N 1
ATOM 1001 C CA . GLN A 1 131 ? 7.861 -0.593 -8.827 1.00 89.38 131 GLN A CA 1
ATOM 1002 C C . GLN A 1 131 ? 8.126 -1.773 -9.757 1.00 89.38 131 GLN A C 1
ATOM 1004 O O . GLN A 1 131 ? 8.730 -2.771 -9.364 1.00 89.38 131 GLN A O 1
ATOM 1009 N N . ALA A 1 132 ? 7.709 -1.633 -11.010 1.00 81.88 132 ALA A N 1
ATOM 1010 C CA . ALA A 1 132 ? 7.976 -2.592 -12.072 1.00 81.88 132 ALA A CA 1
ATOM 1011 C C . ALA A 1 132 ? 8.798 -1.909 -13.164 1.00 81.88 132 ALA A C 1
ATOM 1013 O O . ALA A 1 132 ? 8.553 -0.750 -13.495 1.00 81.88 132 ALA A O 1
ATOM 1014 N N . THR A 1 133 ? 9.782 -2.614 -13.710 1.00 76.75 133 THR A N 1
ATOM 1015 C CA . THR A 1 133 ? 10.515 -2.165 -14.896 1.00 76.75 133 THR A CA 1
ATOM 1016 C C . THR A 1 133 ? 10.239 -3.168 -15.999 1.00 76.75 133 THR A C 1
ATOM 1018 O O . THR A 1 133 ? 10.613 -4.333 -15.863 1.00 76.75 133 THR A O 1
ATOM 1021 N N . ASN A 1 134 ? 9.575 -2.725 -17.064 1.00 66.81 134 ASN A N 1
ATOM 1022 C CA . ASN A 1 134 ? 9.369 -3.559 -18.237 1.00 66.81 134 ASN A CA 1
ATOM 1023 C C . ASN A 1 134 ? 10.696 -3.694 -19.014 1.00 66.81 134 ASN A C 1
ATOM 1025 O O . ASN A 1 134 ? 11.412 -2.690 -19.136 1.00 66.81 134 ASN A O 1
ATOM 1029 N N . PRO A 1 135 ? 11.049 -4.914 -19.471 1.00 56.88 135 PRO A N 1
ATOM 1030 C CA . PRO A 1 135 ? 12.298 -5.192 -20.181 1.00 56.88 135 PRO A CA 1
ATOM 1031 C C . PRO A 1 135 ? 12.512 -4.385 -21.457 1.00 56.88 135 PRO A C 1
ATOM 1033 O O . PRO A 1 135 ? 11.514 -4.111 -22.160 1.00 56.88 135 PRO A O 1
#

Foldseek 3Di:
DWDDDDQAIKDKAKAKQDQDQQIKMKIFIDGPDPHGFKMKMFGPPPDPVPDDPHHHDDDPRSCDDDQNDDWFDFPVVVCVRQNAAPDADPQQKGKHKDWDWDDDPPDIKIKMWMKIFGDDPRTTGMIMIGIDIHD